Protein AF-A0AAV1LS50-F1 (afdb_monomer)

Radius of gyration: 19.18 Å; Cα contacts (8 Å, |Δi|>4): 110; chains: 1; bounding box: 36×48×71 Å

Sequence (137 aa):
MDVPIESIEKLDLSRREIQYDAGDYRNPSNFIKTMTQRDLKNRTYEILLKIAKKGIDADNIVKNEGLIHTMDFVDLLNTMSQLTYESFKRLFDELVFGTSYDLETARNIFLEVLPHGRSDACARFVKYLVIEQKVKI

Foldseek 3Di:
DDDDDPPDDPPPCPPDDWDADDDDPPDPPPGDDPQDLVNLLVQLLVLLLVCLVVVDALVNVVVDVPVCPDVSVVSNLVSLLPHALVSVVVSLVVLVVDPDSSSVRSNRVCVSCLVVSPHPSSVVNVCCVPPVVVVVD

Structure (mmCIF, N/CA/C/O backbone):
data_AF-A0AAV1LS50-F1
#
_entry.id   AF-A0AAV1LS50-F1
#
loop_
_atom_site.group_PDB
_atom_site.id
_atom_site.type_symbol
_atom_site.label_atom_id
_atom_site.label_alt_id
_atom_site.label_comp_id
_atom_site.label_asym_id
_atom_site.label_entity_id
_atom_site.label_seq_id
_atom_site.pdbx_PDB_ins_code
_atom_site.Cartn_x
_atom_site.Cartn_y
_atom_site.Cartn_z
_atom_site.occupancy
_atom_site.B_iso_or_equiv
_atom_site.auth_seq_id
_atom_site.auth_comp_id
_atom_site.auth_asym_id
_atom_site.auth_atom_id
_atom_site.pdbx_PDB_model_num
ATOM 1 N N . MET A 1 1 ? 16.975 1.013 56.769 1.00 38.97 1 MET A N 1
ATOM 2 C CA . MET A 1 1 ? 15.845 1.926 56.515 1.00 38.97 1 MET A CA 1
ATOM 3 C C . MET A 1 1 ? 15.623 1.907 55.018 1.00 38.97 1 MET A C 1
ATOM 5 O O . MET A 1 1 ? 16.453 2.448 54.300 1.00 38.97 1 MET A O 1
ATOM 9 N N . ASP A 1 2 ? 14.604 1.176 54.573 1.00 37.75 2 ASP A N 1
ATOM 10 C CA . ASP A 1 2 ? 14.212 1.077 53.166 1.00 37.75 2 ASP A CA 1
ATOM 11 C C . ASP A 1 2 ? 13.560 2.383 52.713 1.00 37.75 2 ASP A C 1
ATOM 13 O O . ASP A 1 2 ? 12.643 2.887 53.363 1.00 37.75 2 ASP A O 1
ATOM 17 N N . VAL A 1 3 ? 14.060 2.944 51.614 1.00 45.41 3 VAL A N 1
ATOM 18 C CA . VAL A 1 3 ? 13.467 4.115 50.964 1.00 45.41 3 VAL A CA 1
ATOM 19 C C . VAL A 1 3 ? 12.368 3.602 50.024 1.00 45.41 3 VAL A C 1
ATOM 21 O O . VAL A 1 3 ? 12.662 2.732 49.200 1.00 45.41 3 VAL A O 1
ATOM 24 N N . PRO A 1 4 ? 11.115 4.083 50.117 1.00 42.03 4 PRO A N 1
ATOM 25 C CA . PRO A 1 4 ? 10.060 3.630 49.226 1.00 42.03 4 PRO A CA 1
ATOM 26 C C . PRO A 1 4 ? 10.323 4.176 47.823 1.00 42.03 4 PRO A C 1
ATOM 28 O O . PRO A 1 4 ? 10.449 5.383 47.629 1.00 42.03 4 PRO A O 1
ATOM 31 N N . ILE A 1 5 ? 10.408 3.278 46.844 1.00 46.72 5 ILE A N 1
ATOM 32 C CA . ILE A 1 5 ? 10.442 3.636 45.427 1.00 46.72 5 ILE A CA 1
ATOM 33 C C . ILE A 1 5 ? 9.032 4.107 45.072 1.00 46.72 5 ILE A C 1
ATOM 35 O O . ILE A 1 5 ? 8.103 3.299 45.016 1.00 46.72 5 ILE A O 1
ATOM 39 N N . GLU A 1 6 ? 8.869 5.416 44.881 1.00 49.44 6 GLU A N 1
ATOM 40 C CA . GLU A 1 6 ? 7.641 5.990 44.341 1.00 49.44 6 GLU A CA 1
ATOM 41 C C . GLU A 1 6 ? 7.316 5.315 43.006 1.00 49.44 6 GLU A C 1
ATOM 43 O O . GLU A 1 6 ? 8.143 5.206 42.097 1.00 49.44 6 GLU A O 1
ATOM 48 N N . SER A 1 7 ? 6.096 4.798 42.934 1.00 45.72 7 SER A N 1
ATOM 49 C CA . SER A 1 7 ? 5.505 4.162 41.770 1.00 45.72 7 SER A CA 1
ATOM 50 C C . SER A 1 7 ? 5.628 5.075 40.555 1.00 45.72 7 SER A C 1
ATOM 52 O O . SER A 1 7 ? 4.977 6.114 40.492 1.00 45.72 7 SER A O 1
ATOM 54 N N . ILE A 1 8 ? 6.455 4.658 39.596 1.00 46.03 8 ILE A N 1
ATOM 55 C CA . ILE A 1 8 ? 6.594 5.287 38.283 1.00 46.03 8 ILE A CA 1
ATOM 56 C C . ILE A 1 8 ? 5.213 5.260 37.625 1.00 46.03 8 ILE A C 1
ATOM 58 O O . ILE A 1 8 ? 4.756 4.218 37.144 1.00 46.03 8 ILE A O 1
ATOM 62 N N . GLU A 1 9 ? 4.527 6.401 37.653 1.00 42.56 9 GLU A N 1
ATOM 63 C CA . GLU A 1 9 ? 3.320 6.618 36.873 1.00 42.56 9 GLU A CA 1
ATOM 64 C C . GLU A 1 9 ? 3.633 6.276 35.417 1.00 42.56 9 GLU A C 1
ATOM 66 O O . GLU A 1 9 ? 4.612 6.747 34.832 1.00 42.56 9 GLU A O 1
ATOM 71 N N . LYS A 1 10 ? 2.815 5.386 34.850 1.00 43.62 10 LYS A N 1
ATOM 72 C CA . LYS A 1 10 ? 2.844 5.032 33.435 1.00 43.62 10 LYS A CA 1
ATOM 73 C C . LYS A 1 10 ? 2.793 6.322 32.623 1.00 43.62 10 LYS A C 1
ATOM 75 O O . LYS A 1 10 ? 1.738 6.937 32.508 1.00 43.62 10 LYS A O 1
ATOM 80 N N . LEU A 1 11 ? 3.934 6.697 32.054 1.00 39.84 11 LEU A N 1
ATOM 81 C CA . LEU A 1 11 ? 4.030 7.689 30.995 1.00 39.84 11 LEU A CA 1
ATOM 82 C C . LEU A 1 11 ? 3.141 7.217 29.844 1.00 39.84 11 LEU A C 1
ATOM 84 O O . LEU A 1 11 ? 3.521 6.340 29.066 1.00 39.84 11 LEU A O 1
ATOM 88 N N . ASP A 1 12 ? 1.937 7.780 29.775 1.00 41.34 12 ASP A N 1
ATOM 89 C CA . ASP A 1 12 ? 1.022 7.634 28.653 1.00 41.34 12 ASP A CA 1
ATOM 90 C C . ASP A 1 12 ? 1.616 8.412 27.472 1.00 41.34 12 ASP A C 1
ATOM 92 O O . ASP A 1 12 ? 1.319 9.579 27.211 1.00 41.34 12 ASP A O 1
ATOM 96 N N . LEU A 1 13 ? 2.591 7.781 26.817 1.00 44.47 13 LEU A N 1
ATOM 97 C CA . LEU A 1 13 ? 3.234 8.266 25.608 1.00 44.47 13 LEU A CA 1
ATOM 98 C C . LEU A 1 13 ? 2.224 8.159 24.463 1.00 44.47 13 LEU A C 1
ATOM 100 O O . LEU A 1 13 ? 2.302 7.270 23.615 1.00 44.47 13 LEU A O 1
ATOM 104 N N . SER A 1 14 ? 1.279 9.099 24.411 1.00 44.22 14 SER A N 1
ATOM 105 C CA . SER A 1 14 ? 0.527 9.381 23.195 1.00 44.22 14 SER A CA 1
ATOM 106 C C . SER A 1 14 ? 1.536 9.846 22.139 1.00 44.22 14 SER A C 1
ATOM 108 O O . SER A 1 14 ? 1.961 11.003 22.122 1.00 44.22 14 SER A O 1
ATOM 110 N N . ARG A 1 15 ? 1.996 8.896 21.324 1.00 41.03 15 ARG A N 1
ATOM 111 C CA . ARG A 1 15 ? 2.994 9.052 20.265 1.00 41.03 15 ARG A CA 1
ATOM 112 C C . ARG A 1 15 ? 2.489 10.096 19.263 1.00 41.03 15 ARG A C 1
ATOM 114 O O . ARG A 1 15 ? 1.669 9.788 18.407 1.00 41.03 15 ARG A O 1
ATOM 121 N N . ARG A 1 16 ? 2.928 11.349 19.409 1.00 47.78 16 ARG A N 1
ATOM 122 C CA . ARG A 1 16 ? 2.688 12.416 18.428 1.00 47.78 16 ARG A CA 1
ATOM 123 C C . ARG A 1 16 ? 3.818 12.392 17.402 1.00 47.78 16 ARG A C 1
ATOM 125 O O . ARG A 1 16 ? 4.990 12.399 17.767 1.00 47.78 16 ARG A O 1
ATOM 132 N N . GLU A 1 17 ? 3.434 12.303 16.136 1.00 50.25 17 GLU A N 1
ATOM 133 C CA . GLU A 1 17 ? 4.297 12.220 14.956 1.00 50.25 17 GLU A CA 1
ATOM 134 C C . GLU A 1 17 ? 5.044 13.545 14.753 1.00 50.25 17 GLU A C 1
ATOM 136 O O . GLU A 1 17 ? 4.429 14.574 14.478 1.00 50.25 17 GLU A O 1
ATOM 141 N N . ILE A 1 18 ? 6.370 13.544 14.910 1.00 50.16 18 ILE A N 1
ATOM 142 C CA . ILE A 1 18 ? 7.215 14.702 14.594 1.00 50.16 18 ILE A CA 1
ATOM 143 C C . ILE A 1 18 ? 8.375 14.202 13.730 1.00 50.16 18 ILE A C 1
ATOM 145 O O . ILE A 1 18 ? 9.166 13.369 14.172 1.00 50.16 18 ILE A O 1
ATOM 149 N N . GLN A 1 19 ? 8.464 14.700 12.495 1.00 44.75 19 GLN A N 1
ATOM 150 C CA . GLN A 1 19 ? 9.578 14.467 11.574 1.00 44.75 19 GLN A CA 1
ATOM 151 C C . GLN A 1 19 ? 10.247 15.819 11.287 1.00 44.75 19 GLN A C 1
ATOM 153 O O . GLN A 1 19 ? 9.566 16.775 10.927 1.00 44.75 19 GLN A O 1
ATOM 158 N N . TYR A 1 20 ? 11.564 15.906 11.488 1.00 42.53 20 TYR A N 1
ATOM 159 C CA . TYR A 1 20 ? 12.338 17.145 11.369 1.00 42.53 20 TYR A CA 1
ATOM 160 C C . TYR A 1 20 ? 12.899 17.310 9.950 1.00 42.53 20 TYR A C 1
ATOM 162 O O . TYR A 1 20 ? 13.497 16.374 9.424 1.00 42.53 20 TYR A O 1
ATOM 170 N N . ASP A 1 21 ? 12.758 18.504 9.370 1.00 45.03 21 ASP A N 1
ATOM 171 C CA . ASP A 1 21 ? 13.441 18.917 8.138 1.00 45.03 21 ASP A CA 1
ATOM 172 C C . ASP A 1 21 ? 14.252 20.193 8.405 1.00 45.03 21 ASP A C 1
ATOM 174 O O . ASP A 1 21 ? 13.825 21.054 9.173 1.00 45.03 21 ASP A O 1
ATOM 178 N N . ALA A 1 22 ? 15.442 20.308 7.821 1.00 45.59 22 ALA A N 1
ATOM 179 C CA . ALA A 1 22 ? 16.383 21.394 8.083 1.00 45.59 22 ALA A CA 1
ATOM 180 C C . ALA A 1 22 ? 16.054 22.619 7.211 1.00 45.59 22 ALA A C 1
ATOM 182 O O . ALA A 1 22 ? 16.679 22.849 6.178 1.00 45.59 22 ALA A O 1
ATOM 183 N N . GLY A 1 23 ? 15.069 23.417 7.636 1.00 43.91 23 GLY A N 1
ATOM 184 C CA . GLY A 1 23 ? 14.666 24.654 6.960 1.00 43.91 23 GLY A CA 1
ATOM 185 C C . GLY A 1 23 ? 14.460 25.836 7.912 1.00 43.91 23 GLY A C 1
ATOM 186 O O . GLY A 1 23 ? 13.775 25.708 8.914 1.00 43.91 23 GLY A O 1
ATOM 187 N N . ASP A 1 24 ? 15.069 26.976 7.564 1.00 46.66 24 ASP A N 1
ATOM 188 C CA . ASP A 1 24 ? 14.962 28.341 8.122 1.00 46.66 24 ASP A CA 1
ATOM 189 C C . ASP A 1 24 ? 14.606 28.499 9.623 1.00 46.66 24 ASP A C 1
ATOM 191 O O . ASP A 1 24 ? 13.446 28.452 10.041 1.00 46.66 24 ASP A O 1
ATOM 19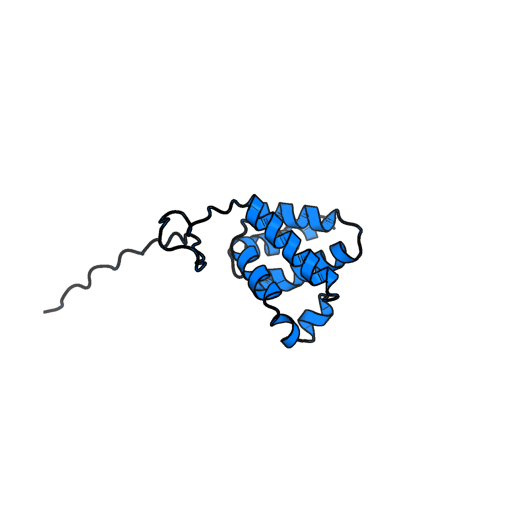5 N N . TYR A 1 25 ? 15.633 28.831 10.418 1.00 52.81 25 TYR A N 1
ATOM 196 C CA . TYR A 1 25 ? 15.614 29.088 11.868 1.00 52.81 25 TYR A CA 1
ATOM 197 C C . TYR A 1 25 ? 14.638 30.183 12.346 1.00 52.81 25 TYR A C 1
ATOM 199 O O . TYR A 1 25 ? 14.517 30.405 13.551 1.00 52.81 25 TYR A O 1
ATOM 207 N N 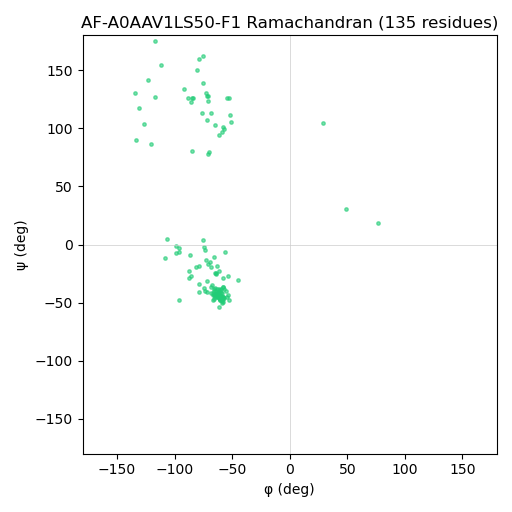. ARG A 1 26 ? 13.974 30.912 11.440 1.00 53.03 26 ARG A N 1
ATOM 208 C CA . ARG A 1 26 ? 13.164 32.097 11.770 1.00 53.03 26 ARG A CA 1
ATOM 209 C C . ARG A 1 26 ? 11.666 31.844 11.931 1.00 53.03 26 ARG A C 1
ATOM 211 O O . ARG A 1 26 ? 10.953 32.776 12.293 1.00 53.03 26 ARG A O 1
ATOM 218 N N . ASN A 1 27 ? 11.176 30.624 11.708 1.00 43.22 27 ASN A N 1
ATOM 219 C CA . ASN A 1 27 ? 9.758 30.305 11.887 1.00 43.22 27 ASN A CA 1
ATOM 220 C C . ASN A 1 27 ? 9.563 29.091 12.820 1.00 43.22 27 ASN A C 1
ATOM 222 O O . ASN A 1 27 ? 9.733 27.953 12.380 1.00 43.22 27 ASN A O 1
ATOM 226 N N . PRO A 1 28 ? 9.164 29.286 14.093 1.00 47.84 28 PRO A N 1
ATOM 227 C CA . PRO A 1 28 ? 8.965 28.187 15.044 1.00 47.84 28 PRO A CA 1
ATOM 228 C C . PRO A 1 28 ? 7.808 27.244 14.661 1.00 47.84 28 PRO A C 1
ATOM 230 O O . PRO A 1 28 ? 7.678 26.169 15.241 1.00 47.84 28 PRO A O 1
ATOM 233 N N . SER A 1 29 ? 6.986 27.611 13.671 1.00 49.78 29 SER A N 1
ATOM 234 C CA . SER A 1 29 ? 5.895 26.789 13.134 1.00 49.78 29 SER A CA 1
ATOM 235 C C . SER A 1 29 ? 6.274 26.000 11.870 1.00 49.78 29 SER A C 1
ATOM 237 O O . SER A 1 29 ? 5.484 25.167 11.433 1.00 49.78 29 SER A O 1
ATOM 239 N N . ASN A 1 30 ? 7.465 26.207 11.286 1.00 45.84 30 ASN A N 1
ATOM 240 C CA . ASN A 1 30 ? 7.875 25.550 10.030 1.00 45.84 30 ASN A CA 1
ATOM 241 C C . ASN A 1 30 ? 8.226 24.056 10.170 1.00 45.84 30 ASN A C 1
ATOM 243 O O . ASN A 1 30 ? 8.470 23.401 9.161 1.00 45.84 30 ASN A O 1
ATOM 247 N N . PHE A 1 31 ? 8.229 23.497 11.382 1.00 46.91 31 PHE A N 1
ATOM 248 C CA . PHE A 1 31 ? 8.736 22.140 11.630 1.00 46.91 31 PHE A CA 1
ATOM 249 C C . PHE A 1 31 ? 7.658 21.097 11.946 1.00 46.91 31 PHE A C 1
ATOM 251 O O . PHE A 1 31 ? 7.952 19.907 11.949 1.00 46.91 31 PHE A O 1
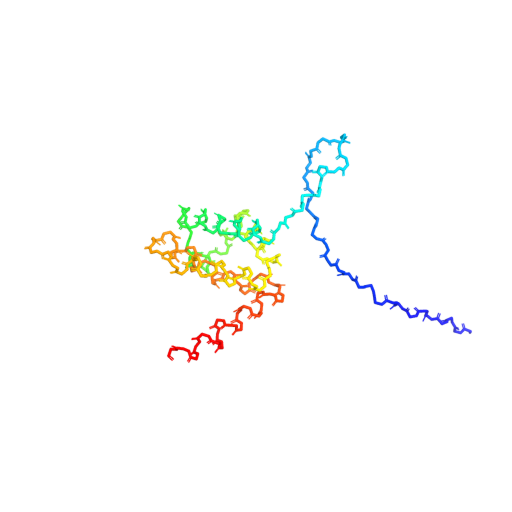ATOM 258 N N . ILE A 1 32 ? 6.410 21.503 12.202 1.00 50.75 32 ILE A N 1
ATOM 259 C CA . ILE A 1 32 ? 5.316 20.570 12.512 1.00 50.75 32 ILE A CA 1
ATOM 260 C C . ILE A 1 32 ? 4.227 20.755 11.465 1.00 50.75 32 ILE A C 1
ATOM 262 O O . ILE A 1 32 ? 3.277 21.517 11.643 1.00 50.75 32 ILE A O 1
ATOM 266 N N . LYS A 1 33 ? 4.368 20.051 10.341 1.00 60.38 33 LYS A N 1
ATOM 267 C CA . LYS A 1 33 ? 3.278 19.949 9.376 1.00 60.38 33 LYS A CA 1
ATOM 268 C C . LYS A 1 33 ? 2.261 18.961 9.928 1.00 60.38 33 LYS A C 1
ATOM 270 O O . LYS A 1 33 ? 2.551 17.775 10.050 1.00 60.38 33 LYS A O 1
ATOM 275 N N . THR A 1 34 ? 1.069 19.439 10.266 1.00 68.62 34 THR A N 1
ATOM 276 C CA . THR A 1 34 ? -0.046 18.555 10.608 1.00 68.62 34 THR A CA 1
ATOM 277 C C . THR A 1 34 ? -0.404 17.751 9.359 1.00 68.62 34 THR A C 1
ATOM 279 O O . THR A 1 34 ? -0.991 18.292 8.425 1.00 68.62 34 THR A O 1
ATOM 282 N N . MET A 1 35 ? 0.004 16.483 9.302 1.00 76.88 35 MET A N 1
ATOM 283 C CA . MET A 1 35 ? -0.425 15.583 8.237 1.00 76.88 35 MET A CA 1
ATOM 284 C C . MET A 1 35 ? -1.778 15.001 8.610 1.00 76.88 35 MET A C 1
ATOM 286 O O . MET A 1 35 ? -1.960 14.440 9.690 1.00 76.88 35 MET A O 1
ATOM 290 N N . THR A 1 36 ? -2.755 15.144 7.720 1.00 89.75 36 THR A N 1
ATOM 291 C CA . THR A 1 36 ? -4.021 14.444 7.896 1.00 89.75 36 THR A CA 1
ATOM 292 C C . THR A 1 36 ? -3.867 12.988 7.468 1.00 89.75 36 THR A C 1
ATOM 294 O O . THR A 1 36 ? -3.007 12.629 6.663 1.00 89.75 36 THR A O 1
ATOM 297 N N . GLN A 1 37 ? -4.771 12.135 7.941 1.00 91.31 37 GLN A N 1
ATOM 298 C CA . GLN A 1 37 ? -4.850 10.745 7.490 1.00 91.31 37 GLN A CA 1
ATOM 299 C C . GLN A 1 37 ? -5.074 10.619 5.973 1.00 91.31 37 GLN A C 1
ATOM 301 O O . GLN A 1 37 ? -4.608 9.666 5.353 1.00 91.31 37 GLN A O 1
ATOM 306 N N . ARG A 1 38 ? -5.730 11.609 5.351 1.00 89.81 38 ARG A N 1
ATOM 307 C CA . ARG A 1 38 ? -5.866 11.683 3.891 1.00 89.81 38 ARG A CA 1
ATOM 308 C C . ARG A 1 38 ? -4.518 11.934 3.217 1.00 89.81 38 ARG A C 1
ATOM 310 O O . ARG A 1 38 ? -4.227 11.280 2.221 1.00 89.81 38 ARG A O 1
ATOM 317 N N . ASP A 1 39 ? -3.712 12.840 3.764 1.00 90.56 39 ASP A N 1
ATOM 318 C CA . ASP A 1 39 ? -2.393 13.170 3.214 1.00 90.56 39 ASP A CA 1
ATOM 319 C C . ASP A 1 39 ? -1.443 11.979 3.318 1.00 90.56 39 ASP A C 1
ATOM 321 O O . ASP A 1 39 ? -0.764 11.649 2.349 1.00 90.56 39 ASP A O 1
ATOM 325 N N . LEU A 1 40 ? -1.442 11.292 4.465 1.00 91.19 40 LEU A N 1
ATOM 326 C CA . LEU A 1 40 ? -0.664 10.068 4.659 1.00 91.19 40 LEU A CA 1
ATOM 327 C C . LEU A 1 40 ? -1.088 8.982 3.667 1.00 91.19 40 LEU A C 1
ATOM 329 O O . LEU A 1 40 ? -0.237 8.426 2.982 1.00 91.19 40 LEU A O 1
ATOM 333 N N . LYS A 1 41 ? -2.397 8.737 3.520 1.00 94.94 41 LYS A N 1
ATOM 334 C CA . LYS A 1 41 ? -2.932 7.740 2.582 1.00 94.94 41 LYS A CA 1
ATOM 335 C C . LYS A 1 41 ? -2.531 8.046 1.134 1.00 94.94 41 LYS A C 1
ATOM 337 O O . LYS A 1 41 ? -2.063 7.156 0.430 1.00 94.94 41 LYS A O 1
ATOM 342 N N . ASN A 1 42 ? -2.682 9.300 0.700 1.00 93.19 42 ASN A N 1
ATOM 343 C CA . ASN A 1 42 ? -2.286 9.729 -0.645 1.00 93.19 42 ASN A CA 1
ATOM 344 C C . ASN A 1 42 ? -0.774 9.572 -0.857 1.00 93.19 42 ASN A C 1
ATOM 346 O O . ASN A 1 42 ? -0.351 9.046 -1.880 1.00 93.19 42 ASN A O 1
ATOM 350 N N . ARG A 1 43 ? 0.041 9.948 0.136 1.00 92.00 43 ARG A N 1
ATOM 351 C CA . ARG A 1 43 ? 1.497 9.790 0.072 1.00 92.00 43 ARG A CA 1
ATOM 352 C C . ARG A 1 43 ? 1.909 8.320 -0.017 1.00 92.00 43 ARG A C 1
ATOM 354 O O . ARG A 1 43 ? 2.761 7.980 -0.830 1.00 92.00 43 ARG A O 1
ATOM 361 N N . THR A 1 44 ? 1.296 7.442 0.776 1.00 93.06 44 THR A N 1
ATOM 362 C CA . THR A 1 44 ? 1.534 5.993 0.699 1.00 93.06 44 THR A CA 1
ATOM 363 C C . THR A 1 44 ? 1.188 5.453 -0.689 1.00 93.06 44 THR A C 1
ATOM 365 O O . THR A 1 44 ? 1.981 4.717 -1.269 1.00 93.06 44 THR A O 1
ATOM 368 N N . TYR A 1 45 ? 0.051 5.862 -1.259 1.00 92.81 45 TYR A N 1
ATOM 369 C CA . TYR A 1 45 ? -0.354 5.482 -2.615 1.00 92.81 45 TYR A CA 1
ATOM 370 C C . TYR A 1 45 ? 0.654 5.937 -3.685 1.00 92.81 45 TYR A C 1
ATOM 372 O O . TYR A 1 45 ? 1.049 5.156 -4.551 1.00 92.81 45 TYR A O 1
ATOM 380 N N . GLU A 1 46 ? 1.131 7.180 -3.604 1.00 92.56 46 GLU A N 1
ATOM 381 C CA . GLU A 1 46 ? 2.140 7.715 -4.524 1.00 92.56 46 GLU A CA 1
ATOM 382 C C . GLU A 1 46 ? 3.474 6.965 -4.432 1.00 92.56 46 GLU A C 1
ATOM 384 O O . GLU A 1 46 ? 4.077 6.657 -5.463 1.00 92.56 46 GLU A O 1
ATOM 389 N N . ILE A 1 47 ? 3.927 6.633 -3.216 1.00 90.69 47 ILE A N 1
ATOM 390 C CA . ILE A 1 47 ? 5.153 5.851 -3.003 1.00 90.69 47 ILE A CA 1
ATOM 391 C C . ILE A 1 47 ? 5.004 4.451 -3.612 1.00 90.69 47 ILE A C 1
ATOM 393 O O . ILE A 1 47 ? 5.901 4.005 -4.326 1.00 90.69 47 ILE A O 1
ATOM 397 N N . LEU A 1 48 ? 3.865 3.785 -3.403 1.00 90.94 48 LEU A N 1
ATOM 398 C CA . LEU A 1 48 ? 3.592 2.469 -3.990 1.00 90.94 48 LEU A CA 1
ATOM 399 C C . LEU A 1 48 ? 3.654 2.503 -5.521 1.00 90.94 48 LEU A C 1
ATOM 401 O O . LEU A 1 48 ? 4.338 1.682 -6.130 1.00 90.94 48 LEU A O 1
ATOM 405 N 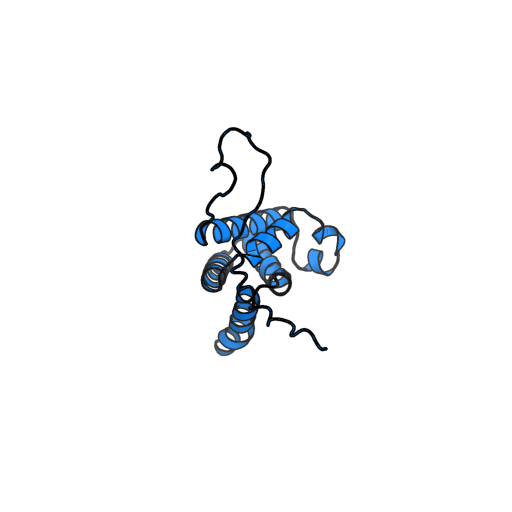N . LEU A 1 49 ? 3.010 3.490 -6.149 1.00 90.50 49 LEU A N 1
ATOM 406 C CA . LEU A 1 49 ? 3.062 3.657 -7.602 1.00 90.50 49 LEU A CA 1
ATOM 407 C C . LEU A 1 49 ? 4.467 3.988 -8.107 1.00 90.50 49 LEU A C 1
ATOM 409 O O . LEU A 1 49 ? 4.866 3.518 -9.171 1.00 90.50 49 LEU A O 1
ATOM 413 N N . LYS A 1 50 ? 5.229 4.795 -7.364 1.00 89.38 50 LYS A N 1
ATOM 414 C CA . LYS A 1 50 ? 6.622 5.108 -7.698 1.00 89.38 50 LYS A CA 1
ATOM 415 C C . LYS A 1 50 ? 7.484 3.845 -7.697 1.00 89.38 50 LYS A C 1
ATOM 417 O O . LYS A 1 50 ? 8.295 3.681 -8.605 1.00 89.38 50 LYS A O 1
ATOM 422 N N . ILE A 1 51 ? 7.310 2.970 -6.708 1.00 86.19 51 ILE A N 1
ATOM 423 C CA . ILE A 1 51 ? 8.033 1.696 -6.612 1.00 86.19 51 ILE A CA 1
ATOM 424 C C . ILE A 1 51 ? 7.620 0.768 -7.764 1.00 86.19 51 ILE A C 1
ATOM 426 O O . ILE A 1 51 ? 8.492 0.264 -8.471 1.00 86.19 51 ILE A O 1
ATOM 430 N N . ALA A 1 52 ? 6.317 0.624 -8.021 1.00 86.38 52 ALA A N 1
ATOM 431 C CA . ALA A 1 52 ? 5.805 -0.200 -9.116 1.00 86.38 52 ALA A CA 1
ATOM 432 C C . ALA A 1 52 ? 6.339 0.253 -10.488 1.00 86.38 52 ALA A C 1
ATOM 434 O O . ALA A 1 52 ? 6.853 -0.555 -11.258 1.00 86.38 52 ALA A O 1
ATOM 435 N N . LYS A 1 53 ? 6.331 1.564 -10.766 1.00 85.69 53 LYS A N 1
ATOM 436 C CA . LYS A 1 53 ? 6.854 2.141 -12.021 1.00 85.69 53 LYS A CA 1
ATOM 437 C C . LYS A 1 53 ? 8.356 1.960 -12.217 1.00 85.69 53 LYS A C 1
ATOM 439 O O . LYS A 1 53 ? 8.830 1.994 -13.348 1.00 85.69 53 LYS A O 1
ATOM 444 N N . LYS A 1 54 ? 9.119 1.784 -11.136 1.00 82.44 54 LYS A N 1
ATOM 445 C CA . LYS A 1 54 ? 10.547 1.443 -11.210 1.00 82.44 54 LYS A CA 1
ATOM 446 C C . LYS A 1 54 ? 10.786 -0.020 -11.603 1.00 82.44 54 LYS A C 1
ATOM 448 O O . LYS A 1 54 ? 11.941 -0.411 -11.737 1.00 82.44 54 LYS A O 1
ATOM 453 N N . GLY A 1 55 ? 9.726 -0.809 -11.788 1.00 75.38 55 GLY A N 1
ATOM 454 C CA . GLY A 1 55 ? 9.808 -2.227 -12.122 1.00 75.38 55 GLY A CA 1
ATOM 455 C C . GLY A 1 55 ? 10.160 -3.110 -10.926 1.00 75.38 55 GLY A C 1
ATOM 456 O O . GLY A 1 55 ? 10.609 -4.233 -11.122 1.00 75.38 55 GLY A O 1
ATOM 457 N N . ILE A 1 56 ? 9.992 -2.608 -9.698 1.00 72.81 56 ILE A N 1
ATOM 458 C CA . ILE A 1 56 ? 10.123 -3.421 -8.489 1.00 72.81 56 ILE A CA 1
ATOM 459 C C . ILE A 1 56 ? 8.765 -4.082 -8.247 1.00 72.81 56 ILE A C 1
ATOM 461 O O . ILE A 1 56 ? 7.757 -3.390 -8.123 1.00 72.81 56 ILE A O 1
ATOM 465 N N . ASP A 1 57 ? 8.741 -5.409 -8.179 1.00 71.50 57 ASP A N 1
ATOM 466 C CA . ASP A 1 57 ? 7.554 -6.211 -7.873 1.00 71.50 57 ASP A CA 1
ATOM 467 C C . ASP A 1 57 ? 7.734 -7.000 -6.562 1.00 71.50 57 ASP A C 1
ATOM 469 O O . ASP A 1 57 ? 8.797 -6.968 -5.935 1.00 71.50 57 ASP A O 1
ATOM 473 N N . ALA A 1 58 ? 6.673 -7.686 -6.126 1.00 64.81 58 ALA A N 1
ATOM 474 C CA . ALA A 1 58 ? 6.674 -8.468 -4.888 1.00 64.81 58 ALA A CA 1
ATOM 475 C C . ALA A 1 58 ? 7.743 -9.576 -4.891 1.00 64.81 58 ALA A C 1
ATOM 477 O O . ALA A 1 58 ? 8.471 -9.742 -3.913 1.00 64.81 58 ALA A O 1
ATOM 478 N N . ASP A 1 59 ? 7.906 -10.274 -6.015 1.00 67.38 59 ASP A N 1
ATOM 479 C CA . ASP A 1 59 ? 8.897 -11.337 -6.181 1.00 67.38 59 ASP A CA 1
ATOM 480 C C . ASP A 1 59 ? 10.331 -10.829 -5.988 1.00 67.38 59 ASP A C 1
ATOM 482 O O . ASP A 1 59 ? 11.155 -11.497 -5.359 1.00 67.38 59 ASP A O 1
ATOM 486 N N . ASN A 1 60 ? 10.632 -9.643 -6.517 1.00 70.25 60 ASN A N 1
ATOM 487 C CA . ASN A 1 60 ? 11.937 -9.009 -6.393 1.00 70.25 60 ASN A CA 1
ATOM 488 C C . ASN A 1 60 ? 12.244 -8.585 -4.949 1.00 70.25 60 ASN A C 1
ATOM 490 O O . ASN A 1 60 ? 13.393 -8.698 -4.526 1.00 70.25 60 ASN A O 1
ATOM 494 N N . ILE A 1 61 ? 11.241 -8.152 -4.178 1.00 68.25 61 ILE A N 1
ATOM 495 C CA . ILE A 1 61 ? 11.397 -7.801 -2.753 1.00 68.25 61 ILE A CA 1
ATOM 496 C C . ILE A 1 61 ? 11.752 -9.040 -1.929 1.00 68.25 61 ILE A C 1
ATOM 498 O O . ILE A 1 61 ? 12.687 -9.003 -1.133 1.00 68.25 61 ILE A O 1
ATOM 502 N N . VAL A 1 62 ? 11.031 -10.144 -2.145 1.00 63.62 62 VAL A N 1
ATOM 503 C CA . VAL A 1 62 ? 11.222 -11.396 -1.396 1.00 63.62 62 VAL A CA 1
ATOM 504 C C . VAL A 1 62 ? 12.567 -12.049 -1.722 1.00 63.62 62 VAL A C 1
ATOM 506 O O . VAL A 1 62 ? 13.208 -12.625 -0.846 1.00 63.62 62 VAL A O 1
ATOM 509 N N 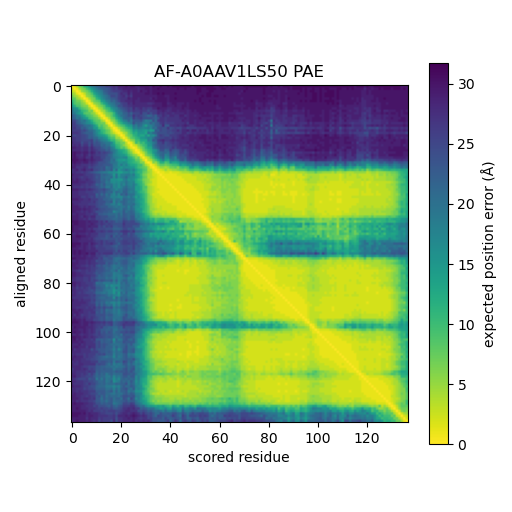. LYS A 1 63 ? 13.011 -11.974 -2.984 1.00 65.88 63 LYS A N 1
ATOM 510 C CA . LYS A 1 63 ? 14.237 -12.642 -3.458 1.00 65.88 63 LYS A CA 1
ATOM 511 C C . LYS A 1 63 ? 15.504 -11.804 -3.280 1.00 65.88 63 LYS A C 1
ATOM 513 O O . LYS A 1 63 ? 16.593 -12.370 -3.267 1.00 65.88 63 LYS A O 1
ATOM 518 N N . ASN A 1 64 ? 15.387 -10.481 -3.175 1.00 63.72 64 ASN A N 1
ATOM 519 C CA . ASN A 1 64 ? 16.521 -9.568 -3.068 1.00 63.72 64 ASN A CA 1
ATOM 520 C C . ASN A 1 64 ? 16.294 -8.542 -1.954 1.00 63.72 64 ASN A C 1
ATOM 522 O O . ASN A 1 64 ? 15.851 -7.417 -2.197 1.00 63.72 64 ASN A O 1
ATOM 526 N N . GLU A 1 65 ? 16.722 -8.894 -0.738 1.00 56.66 65 GLU A N 1
ATOM 527 C CA . GLU A 1 65 ? 16.719 -7.982 0.416 1.00 56.66 65 GLU A CA 1
ATOM 528 C C . GLU A 1 65 ? 17.457 -6.659 0.120 1.00 56.66 65 GLU A C 1
ATOM 530 O O . GLU A 1 65 ? 17.097 -5.605 0.638 1.00 56.66 65 GLU A O 1
ATOM 535 N N . GLY A 1 66 ? 18.431 -6.679 -0.798 1.00 57.59 66 GLY A N 1
ATOM 536 C CA . GLY A 1 66 ? 19.173 -5.497 -1.238 1.00 57.59 66 GLY A CA 1
ATOM 537 C C . GLY A 1 66 ? 18.335 -4.421 -1.950 1.00 57.59 66 GLY A C 1
ATOM 538 O O . GLY A 1 66 ? 18.696 -3.246 -1.914 1.00 57.59 66 GLY A O 1
ATOM 539 N N . LEU A 1 67 ? 17.201 -4.784 -2.565 1.00 59.50 67 LEU A N 1
ATOM 540 C CA . LEU A 1 67 ? 16.283 -3.839 -3.225 1.00 59.50 67 LEU A CA 1
ATOM 541 C C . LEU A 1 67 ? 15.381 -3.104 -2.215 1.00 59.50 67 LEU A C 1
ATOM 543 O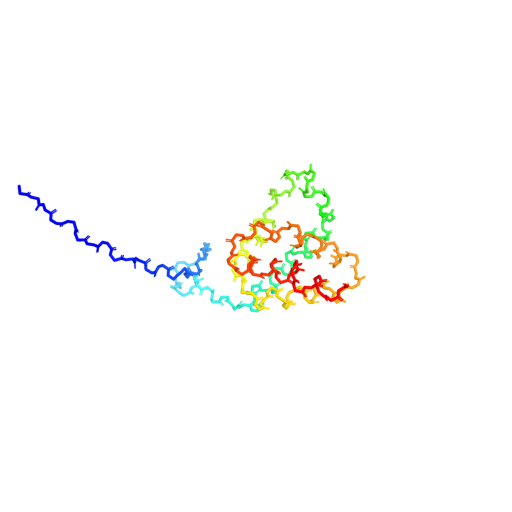 O . LEU A 1 67 ? 14.878 -2.012 -2.504 1.00 59.50 67 LEU A O 1
ATOM 547 N N . ILE A 1 68 ? 15.261 -3.656 -1.001 1.00 55.28 68 ILE A N 1
ATOM 548 C CA . ILE A 1 68 ? 14.563 -3.061 0.150 1.00 55.28 68 ILE A CA 1
ATOM 549 C C . ILE A 1 68 ? 15.317 -1.816 0.659 1.00 55.28 68 ILE A C 1
ATOM 551 O O . ILE A 1 68 ? 14.727 -0.949 1.299 1.00 55.28 68 ILE A O 1
ATOM 555 N N . HIS A 1 69 ? 16.607 -1.662 0.327 1.00 51.56 69 HIS A N 1
ATOM 556 C CA . HIS A 1 69 ? 17.436 -0.512 0.724 1.00 51.56 69 HIS A CA 1
ATOM 557 C C . HIS A 1 69 ? 17.157 0.780 -0.044 1.00 51.56 69 HIS A C 1
ATOM 559 O O . HIS A 1 69 ? 17.827 1.794 0.160 1.00 51.56 69 HIS A O 1
ATOM 565 N N . THR A 1 70 ? 16.160 0.783 -0.920 1.00 67.94 70 THR A N 1
ATOM 566 C CA . THR A 1 70 ? 15.732 2.018 -1.559 1.00 67.94 70 THR A CA 1
ATOM 567 C C . THR A 1 70 ? 15.028 2.877 -0.509 1.00 67.94 70 THR A C 1
ATOM 569 O O . THR A 1 70 ? 14.096 2.405 0.137 1.00 67.94 70 THR A O 1
ATOM 572 N N . MET A 1 71 ? 15.432 4.142 -0.353 1.00 77.25 71 MET A N 1
ATOM 573 C CA . MET A 1 71 ? 14.783 5.117 0.545 1.00 77.25 71 MET A CA 1
ATOM 574 C C . MET A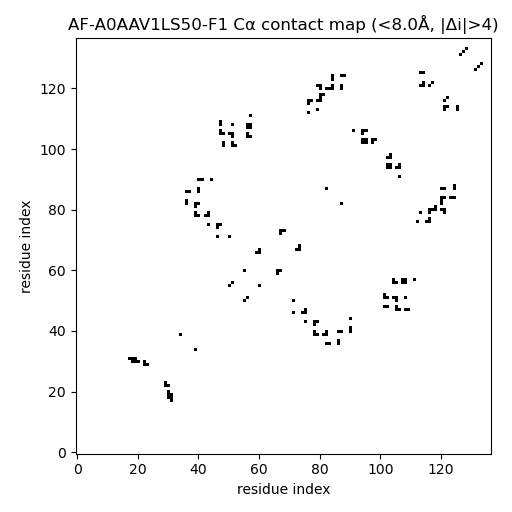 1 71 ? 13.244 5.098 0.429 1.00 77.25 71 MET A C 1
ATOM 576 O O . MET A 1 71 ? 12.538 5.274 1.414 1.00 77.25 71 MET A O 1
ATOM 580 N N . ASP A 1 72 ? 12.735 4.769 -0.762 1.00 82.31 72 ASP A N 1
ATOM 581 C CA . ASP A 1 72 ? 11.313 4.589 -1.050 1.00 82.31 72 ASP A CA 1
ATOM 582 C C . ASP A 1 72 ? 10.617 3.534 -0.162 1.00 82.31 72 ASP A C 1
ATOM 584 O O . ASP A 1 72 ? 9.483 3.761 0.247 1.00 82.31 72 ASP A O 1
ATOM 588 N N . PHE A 1 73 ? 11.259 2.408 0.176 1.00 81.94 73 PHE A N 1
ATOM 589 C CA . PHE A 1 73 ? 10.674 1.389 1.067 1.00 81.94 73 PHE A CA 1
ATOM 590 C C . PHE A 1 73 ? 10.664 1.830 2.525 1.00 81.94 73 PHE A C 1
ATOM 592 O O . PHE A 1 73 ? 9.708 1.559 3.249 1.00 81.94 73 PHE A O 1
ATOM 599 N N . VAL A 1 74 ? 11.711 2.533 2.954 1.00 83.81 74 VAL A N 1
ATOM 600 C CA . VAL A 1 74 ? 11.755 3.129 4.292 1.00 83.81 74 VAL A CA 1
ATOM 601 C C . VAL A 1 74 ? 10.646 4.172 4.422 1.00 83.81 74 VAL A C 1
ATOM 603 O O . VAL A 1 74 ? 9.888 4.143 5.390 1.00 83.81 74 VAL A O 1
ATOM 606 N N . ASP A 1 75 ? 10.482 5.032 3.418 1.00 88.19 75 ASP A N 1
ATOM 607 C CA . ASP A 1 75 ? 9.394 6.008 3.357 1.00 88.19 75 ASP A CA 1
ATOM 608 C C . ASP A 1 75 ? 8.017 5.329 3.299 1.00 88.19 75 ASP A C 1
ATOM 610 O O . ASP A 1 75 ? 7.069 5.779 3.952 1.00 88.19 75 ASP A O 1
ATOM 614 N N . LEU A 1 76 ? 7.899 4.212 2.574 1.00 89.94 76 LEU A N 1
ATOM 615 C CA . LEU A 1 76 ? 6.676 3.419 2.517 1.00 89.94 76 LEU A CA 1
ATOM 616 C C . LEU A 1 76 ? 6.306 2.872 3.898 1.00 89.94 76 LEU A C 1
ATOM 618 O O . LEU A 1 76 ? 5.205 3.129 4.379 1.00 89.94 76 LEU A O 1
ATOM 622 N N . LEU A 1 77 ? 7.225 2.176 4.571 1.00 88.69 77 LEU A N 1
ATOM 623 C CA . LEU A 1 77 ? 6.982 1.616 5.902 1.00 88.69 77 LEU A CA 1
ATOM 624 C C . LEU A 1 77 ? 6.701 2.713 6.933 1.00 88.69 77 LEU A C 1
ATOM 626 O O . LEU A 1 77 ? 5.781 2.575 7.740 1.00 88.69 77 LEU A O 1
ATOM 630 N N . ASN A 1 78 ? 7.432 3.828 6.873 1.00 89.25 78 ASN A N 1
ATOM 631 C CA . ASN A 1 78 ? 7.206 4.972 7.751 1.00 89.25 78 ASN A CA 1
ATOM 632 C C . ASN A 1 78 ? 5.798 5.544 7.567 1.00 89.25 78 ASN A C 1
ATOM 634 O O . ASN A 1 78 ? 5.100 5.758 8.558 1.00 89.25 78 ASN A O 1
ATOM 638 N N . THR A 1 79 ? 5.354 5.763 6.327 1.00 91.12 79 THR A N 1
ATOM 639 C CA . THR A 1 79 ? 4.005 6.294 6.066 1.00 91.12 79 THR A CA 1
ATOM 640 C C . THR A 1 79 ? 2.919 5.285 6.431 1.00 91.12 79 THR A C 1
ATOM 642 O O . THR A 1 79 ? 1.959 5.656 7.100 1.00 91.12 79 THR A O 1
ATOM 645 N N . MET A 1 80 ? 3.101 4.001 6.106 1.00 91.19 80 MET A N 1
ATOM 646 C CA . MET A 1 80 ? 2.169 2.935 6.488 1.00 91.19 80 MET A CA 1
ATOM 647 C C . MET A 1 80 ? 2.029 2.796 8.006 1.00 91.19 80 MET A C 1
ATOM 649 O O . MET A 1 80 ? 0.920 2.612 8.501 1.00 91.19 80 MET A O 1
ATOM 653 N N . SER A 1 81 ? 3.115 2.932 8.770 1.00 89.69 81 SER A N 1
ATOM 654 C CA . SER A 1 81 ? 3.062 2.820 10.234 1.00 89.69 81 SER A CA 1
ATOM 655 C C . SER A 1 81 ? 2.198 3.901 10.908 1.00 89.69 81 SER A C 1
ATOM 657 O O . SER A 1 81 ? 1.758 3.703 12.040 1.00 89.69 81 SER A O 1
ATOM 659 N N . GLN A 1 82 ? 1.925 5.004 10.198 1.00 91.25 82 GLN A N 1
ATOM 660 C CA . GLN A 1 82 ? 1.136 6.161 10.646 1.00 91.25 82 GLN A CA 1
ATOM 661 C C . GLN A 1 82 ? -0.325 6.127 10.153 1.00 91.25 82 GLN A C 1
ATOM 663 O O . GLN A 1 82 ? -1.153 6.956 10.543 1.00 91.25 82 GLN A O 1
ATOM 668 N N . LEU A 1 83 ? -0.684 5.174 9.286 1.00 92.38 83 LEU A N 1
ATOM 669 C CA . LEU A 1 83 ? -2.055 5.043 8.797 1.00 92.38 83 LEU A CA 1
ATOM 670 C C . LEU A 1 83 ? -2.970 4.431 9.859 1.00 92.38 83 LEU A C 1
ATOM 672 O O . LEU A 1 83 ? -2.636 3.448 10.522 1.00 92.38 83 LEU A O 1
ATOM 676 N N . THR A 1 84 ? -4.182 4.971 9.969 1.00 93.31 84 THR A N 1
ATOM 677 C CA . THR A 1 84 ? -5.263 4.331 10.719 1.00 93.31 84 THR A CA 1
ATOM 678 C C . THR A 1 84 ? -5.856 3.160 9.939 1.00 93.31 84 THR A C 1
ATOM 680 O O . THR A 1 84 ? -5.738 3.053 8.717 1.00 93.31 84 THR A O 1
ATOM 683 N N . TYR A 1 85 ? -6.570 2.287 10.650 1.00 92.25 85 TYR A N 1
ATOM 684 C CA . TYR A 1 85 ? -7.284 1.160 10.049 1.00 92.25 85 TYR A CA 1
ATOM 685 C C . TYR A 1 85 ? -8.265 1.586 8.937 1.00 92.25 85 TYR A C 1
ATOM 687 O O . TYR A 1 85 ? -8.346 0.930 7.899 1.00 92.25 85 TYR A O 1
ATOM 695 N N . GLU A 1 86 ? -8.985 2.699 9.117 1.00 91.81 86 GLU A N 1
ATOM 696 C CA . GLU A 1 86 ? -9.892 3.223 8.085 1.00 91.81 86 GLU A CA 1
ATOM 697 C C . GLU A 1 86 ? -9.138 3.695 6.839 1.00 91.81 86 GLU A C 1
ATOM 699 O O . GLU A 1 86 ? -9.580 3.445 5.716 1.00 91.81 86 GLU A O 1
ATOM 704 N N . SER A 1 87 ? -7.987 4.347 7.027 1.00 93.12 87 SER A N 1
ATOM 705 C CA . SER A 1 87 ? -7.127 4.774 5.924 1.00 93.12 87 SER A CA 1
ATOM 706 C C . SER A 1 87 ? -6.577 3.580 5.148 1.00 93.12 87 SER A C 1
ATOM 708 O O . SER A 1 87 ? -6.573 3.622 3.921 1.00 93.12 87 SER A O 1
ATOM 710 N N . PHE A 1 88 ? -6.192 2.496 5.832 1.00 92.88 88 PHE A N 1
ATOM 711 C CA . PHE A 1 88 ? -5.778 1.250 5.180 1.00 92.88 88 PHE A CA 1
ATOM 712 C C . PHE A 1 88 ? -6.878 0.641 4.313 1.00 92.88 88 PHE A C 1
ATOM 714 O O . PHE A 1 88 ? -6.606 0.263 3.177 1.00 92.88 88 PHE A O 1
ATOM 721 N N . LYS A 1 89 ? -8.122 0.591 4.809 1.00 91.69 89 LYS A N 1
ATOM 722 C CA . LYS A 1 89 ? -9.263 0.108 4.017 1.00 91.69 89 LYS A CA 1
ATOM 723 C C . LYS A 1 89 ? -9.453 0.926 2.743 1.00 91.69 89 LYS A C 1
ATOM 725 O O . LYS A 1 89 ? -9.492 0.356 1.662 1.00 91.69 89 LYS A O 1
ATOM 730 N N . ARG A 1 90 ? -9.488 2.257 2.862 1.00 92.12 90 ARG A N 1
ATOM 731 C CA . ARG A 1 90 ? -9.657 3.152 1.704 1.00 92.12 90 ARG A CA 1
ATOM 732 C C . ARG A 1 90 ? -8.508 3.041 0.705 1.00 92.12 90 ARG A C 1
ATOM 734 O O . ARG A 1 90 ? -8.755 3.021 -0.493 1.00 92.12 90 ARG A O 1
ATOM 741 N N . LEU A 1 91 ? -7.268 2.968 1.195 1.00 92.31 91 LEU A N 1
ATOM 742 C CA . LEU A 1 91 ? -6.089 2.763 0.353 1.00 92.31 91 LEU A CA 1
ATOM 743 C C . LEU A 1 91 ? -6.191 1.446 -0.424 1.00 92.31 91 LEU A C 1
ATOM 745 O O . LEU A 1 91 ? -5.935 1.416 -1.622 1.00 92.31 91 LEU A O 1
ATOM 749 N N . PHE A 1 92 ? -6.573 0.365 0.254 1.00 90.94 92 PHE A N 1
ATOM 750 C CA . PHE A 1 92 ? -6.717 -0.938 -0.379 1.00 90.94 92 PHE A CA 1
ATOM 751 C C . PHE A 1 92 ? -7.837 -0.956 -1.420 1.00 90.94 92 PHE A C 1
ATOM 753 O O . PHE A 1 92 ? -7.619 -1.464 -2.514 1.00 90.94 92 PHE A O 1
ATOM 760 N N . ASP A 1 93 ? -8.989 -0.352 -1.126 1.00 89.00 93 ASP A N 1
ATOM 761 C CA . ASP A 1 93 ? -10.085 -0.230 -2.091 1.00 89.00 93 ASP A CA 1
ATOM 762 C C . ASP A 1 93 ? -9.611 0.496 -3.368 1.00 89.00 93 ASP A C 1
ATOM 764 O O . ASP A 1 93 ? -9.818 -0.001 -4.474 1.00 89.00 93 ASP A O 1
ATOM 768 N N . GLU A 1 94 ? -8.887 1.616 -3.233 1.00 89.00 94 GLU A N 1
ATOM 769 C CA . GLU A 1 94 ? -8.304 2.357 -4.368 1.00 89.00 94 GLU A CA 1
ATOM 770 C C . GLU A 1 94 ? -7.313 1.510 -5.190 1.00 89.00 94 GLU A C 1
ATOM 772 O O . GLU A 1 94 ? -7.311 1.586 -6.419 1.00 89.00 94 GLU A O 1
ATOM 777 N N . LEU A 1 95 ? -6.508 0.668 -4.534 1.00 87.12 95 LEU A N 1
ATOM 778 C CA . LEU A 1 95 ? -5.575 -0.252 -5.198 1.00 87.12 95 LEU A CA 1
ATOM 779 C C . LEU A 1 95 ? -6.285 -1.423 -5.899 1.00 87.12 95 LEU A C 1
ATOM 781 O O . LEU A 1 95 ? -5.793 -1.916 -6.912 1.00 87.12 95 LEU A O 1
ATOM 785 N N . VAL A 1 96 ? -7.428 -1.882 -5.383 1.00 82.75 96 VAL A N 1
ATOM 786 C CA . VAL A 1 96 ? -8.205 -2.996 -5.959 1.00 82.75 96 VAL A CA 1
ATOM 787 C C . VAL A 1 96 ? -9.038 -2.555 -7.162 1.00 82.75 96 VAL A C 1
ATOM 789 O O . VAL A 1 96 ? -9.185 -3.329 -8.105 1.00 82.75 96 VAL A O 1
ATOM 792 N N . PHE A 1 97 ? -9.557 -1.323 -7.173 1.00 76.44 97 PHE A N 1
ATOM 793 C CA . PHE A 1 97 ? -10.323 -0.802 -8.314 1.00 76.44 97 PHE A CA 1
ATOM 794 C C . PHE A 1 97 ? -9.461 -0.521 -9.557 1.00 76.44 97 PHE A C 1
ATOM 796 O O . PHE A 1 97 ? -9.991 -0.387 -10.661 1.00 76.44 97 PHE A O 1
ATOM 803 N N . GLY A 1 98 ? -8.140 -0.437 -9.397 1.00 72.06 98 GLY A N 1
ATOM 804 C CA . GLY A 1 98 ? -7.193 -0.238 -10.485 1.00 72.06 98 GLY A CA 1
ATOM 805 C C . GLY A 1 98 ? -7.000 -1.470 -11.368 1.00 72.06 98 GLY A C 1
ATOM 806 O O . GLY A 1 98 ? -6.694 -2.547 -10.867 1.00 72.06 98 GLY A O 1
ATOM 807 N N . THR A 1 99 ? -7.094 -1.305 -12.692 1.00 76.38 99 THR A N 1
ATOM 808 C CA . THR A 1 99 ? -6.844 -2.388 -13.668 1.00 76.38 99 THR A CA 1
ATOM 809 C C . THR A 1 99 ? -5.524 -2.242 -14.428 1.00 76.38 99 THR A C 1
ATOM 811 O O . THR A 1 99 ? -5.279 -2.992 -15.372 1.00 76.38 99 THR A O 1
ATOM 814 N N . SER A 1 100 ? -4.688 -1.252 -14.100 1.00 86.75 100 SER A N 1
ATOM 815 C CA . SER A 1 100 ? -3.380 -1.114 -14.746 1.00 86.75 100 SER A CA 1
ATOM 816 C C . SER A 1 100 ? -2.365 -2.072 -14.127 1.00 86.75 100 SER A C 1
ATOM 818 O O . SER A 1 100 ? -2.428 -2.367 -12.934 1.00 86.75 100 SER A O 1
ATOM 820 N N . TYR A 1 101 ? -1.394 -2.502 -14.935 1.00 85.69 101 TYR A N 1
ATOM 821 C CA . TYR A 1 101 ? -0.277 -3.326 -14.471 1.00 85.69 101 TYR A CA 1
ATOM 822 C C . TYR A 1 101 ? 0.430 -2.689 -13.264 1.00 85.69 101 TYR A C 1
ATOM 824 O O . TYR A 1 101 ? 0.577 -3.332 -12.234 1.00 85.69 101 TYR A O 1
ATOM 832 N N . ASP A 1 102 ? 0.746 -1.390 -13.335 1.00 86.00 102 ASP A N 1
ATOM 833 C CA . ASP A 1 102 ? 1.373 -0.657 -12.227 1.00 86.00 102 ASP A CA 1
ATOM 834 C C . ASP A 1 102 ? 0.546 -0.702 -10.930 1.00 86.00 102 ASP A C 1
ATOM 836 O O . ASP A 1 102 ? 1.116 -0.757 -9.841 1.00 86.00 102 ASP A O 1
ATOM 840 N N . LEU A 1 103 ? -0.790 -0.667 -11.024 1.00 88.50 103 LEU A N 1
ATOM 841 C CA . LEU A 1 103 ? -1.679 -0.725 -9.857 1.00 88.50 103 LEU A CA 1
ATOM 842 C C . LEU A 1 103 ? -1.730 -2.125 -9.258 1.00 88.50 103 LEU A C 1
ATOM 844 O O . LEU A 1 103 ? -1.686 -2.273 -8.039 1.00 88.50 103 LEU A O 1
ATOM 848 N N . GLU A 1 104 ? -1.765 -3.148 -10.104 1.00 87.06 104 GLU A N 1
ATOM 849 C CA . GLU A 1 104 ? -1.651 -4.535 -9.673 1.00 87.06 104 GLU A CA 1
ATOM 850 C C . GLU A 1 104 ? -0.302 -4.804 -8.993 1.00 87.06 104 GLU A C 1
ATOM 852 O O . GLU A 1 104 ? -0.265 -5.363 -7.894 1.00 87.06 104 GLU A O 1
ATOM 857 N N . THR A 1 105 ? 0.801 -4.333 -9.577 1.00 88.19 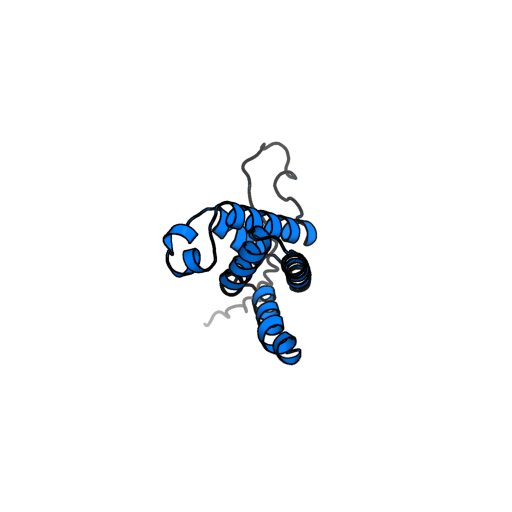105 THR A N 1
ATOM 858 C CA . THR A 1 105 ? 2.132 -4.422 -8.974 1.00 88.19 105 THR A CA 1
ATOM 859 C C . THR A 1 105 ? 2.182 -3.674 -7.639 1.00 88.19 105 THR A C 1
ATOM 861 O O . THR A 1 105 ? 2.615 -4.243 -6.639 1.00 88.19 105 THR A O 1
ATOM 864 N N . ALA A 1 106 ? 1.669 -2.441 -7.575 1.00 89.25 106 ALA A N 1
ATOM 865 C CA . ALA A 1 106 ? 1.592 -1.653 -6.343 1.00 89.25 106 ALA A CA 1
ATOM 866 C C . ALA A 1 106 ? 0.769 -2.349 -5.245 1.00 89.25 106 ALA A C 1
ATOM 868 O O . ALA A 1 106 ? 1.180 -2.371 -4.084 1.00 89.25 106 ALA A O 1
ATOM 869 N N . ARG A 1 107 ? -0.368 -2.958 -5.603 1.00 90.56 107 ARG A N 1
ATOM 870 C CA . ARG A 1 107 ? -1.203 -3.752 -4.692 1.00 90.56 107 ARG A CA 1
ATOM 871 C C . ARG A 1 107 ? -0.437 -4.949 -4.135 1.00 90.56 107 ARG A C 1
ATOM 873 O O . ARG A 1 107 ? -0.490 -5.193 -2.932 1.00 90.56 107 ARG A O 1
ATOM 880 N N . ASN A 1 10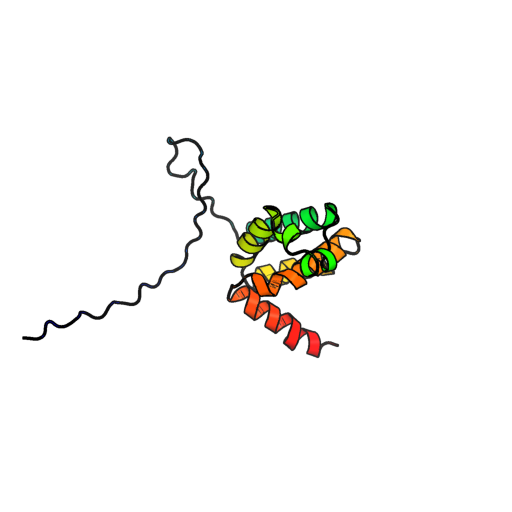8 ? 0.278 -5.680 -4.986 1.00 88.44 108 ASN A N 1
ATOM 881 C CA . ASN A 1 108 ? 1.046 -6.848 -4.562 1.00 88.44 108 ASN A CA 1
ATOM 882 C C . ASN A 1 108 ? 2.183 -6.444 -3.614 1.00 88.44 108 ASN A C 1
ATOM 884 O O . ASN A 1 108 ? 2.337 -7.055 -2.561 1.00 88.44 108 ASN A O 1
ATOM 888 N N . ILE A 1 109 ? 2.904 -5.359 -3.924 1.00 88.62 109 ILE A N 1
ATOM 889 C CA . ILE A 1 109 ? 3.917 -4.795 -3.021 1.00 88.62 109 ILE A CA 1
ATOM 890 C C . ILE A 1 109 ? 3.290 -4.419 -1.683 1.00 88.62 109 ILE A C 1
ATOM 892 O O . ILE A 1 109 ? 3.813 -4.802 -0.644 1.00 88.62 109 ILE A O 1
ATOM 896 N N . PHE A 1 110 ? 2.168 -3.693 -1.698 1.00 91.19 110 PHE A N 1
ATOM 897 C CA . PHE A 1 110 ? 1.466 -3.282 -0.484 1.00 91.19 110 PHE A CA 1
ATOM 898 C C . PHE A 1 110 ? 1.125 -4.475 0.416 1.00 91.19 110 PHE A C 1
ATOM 900 O O . PHE A 1 110 ? 1.353 -4.403 1.622 1.00 91.19 110 PHE A O 1
ATOM 907 N N . LEU A 1 111 ? 0.613 -5.569 -0.154 1.00 89.62 111 LEU A N 1
ATOM 908 C CA . LEU A 1 111 ? 0.291 -6.784 0.597 1.00 89.62 111 LEU A CA 1
ATOM 909 C C . LEU A 1 111 ? 1.539 -7.462 1.172 1.00 89.62 111 LEU A C 1
ATOM 911 O O . LEU A 1 111 ? 1.495 -7.915 2.315 1.00 89.62 111 LEU A O 1
ATOM 915 N N . GLU A 1 112 ? 2.638 -7.475 0.421 1.00 87.06 112 GLU A N 1
ATOM 916 C CA . GLU A 1 112 ? 3.916 -8.044 0.858 1.00 87.06 112 GLU A CA 1
ATOM 917 C C . GLU A 1 112 ? 4.533 -7.235 2.009 1.00 87.06 112 GLU A C 1
ATOM 919 O O . GLU A 1 112 ? 5.009 -7.797 2.992 1.00 87.06 112 GLU A O 1
ATOM 924 N N . VAL A 1 113 ? 4.480 -5.898 1.943 1.00 86.62 113 VAL A N 1
ATOM 925 C CA . VAL A 1 113 ? 5.067 -5.034 2.983 1.00 86.62 113 VAL A CA 1
ATOM 926 C C . VAL A 1 113 ? 4.178 -4.843 4.209 1.00 86.62 113 VAL A C 1
ATOM 928 O O . VAL A 1 113 ? 4.671 -4.459 5.272 1.00 86.62 113 VAL A O 1
ATOM 931 N N . LEU A 1 114 ? 2.873 -5.099 4.103 1.00 88.62 114 LEU A N 1
ATOM 932 C CA . LEU A 1 114 ? 1.903 -4.841 5.168 1.00 88.62 114 LEU A CA 1
ATOM 933 C C . LEU A 1 114 ? 2.271 -5.481 6.526 1.00 88.62 114 LEU A C 1
ATOM 935 O O . LEU A 1 114 ? 2.186 -4.769 7.537 1.00 88.62 114 LEU A O 1
ATOM 939 N N . PRO A 1 115 ? 2.735 -6.748 6.605 1.00 85.44 115 PRO A N 1
ATOM 940 C CA . PRO A 1 115 ? 3.178 -7.358 7.862 1.00 85.44 115 PRO A CA 1
ATOM 941 C C . PRO A 1 115 ? 4.367 -6.633 8.514 1.00 85.44 115 PRO A C 1
ATOM 943 O O . PRO A 1 115 ? 4.552 -6.703 9.730 1.00 85.44 115 PRO A O 1
ATOM 946 N N . HIS A 1 116 ? 5.153 -5.894 7.729 1.00 84.81 116 HIS A N 1
ATOM 947 C CA . HIS A 1 116 ? 6.340 -5.179 8.192 1.00 84.81 116 HIS A CA 1
ATOM 948 C C . HIS A 1 116 ? 6.038 -3.774 8.739 1.00 84.81 116 HIS A C 1
ATOM 950 O O . HIS A 1 116 ? 6.914 -3.171 9.358 1.00 84.81 116 HIS A O 1
ATOM 956 N N . GLY A 1 117 ? 4.808 -3.263 8.592 1.00 80.12 117 GLY A N 1
ATOM 957 C CA . GLY A 1 117 ? 4.425 -1.920 9.057 1.00 80.12 117 GLY A CA 1
ATOM 958 C C . GLY A 1 117 ? 4.375 -1.740 10.585 1.00 80.12 117 GLY A C 1
ATOM 959 O O . GLY A 1 117 ? 4.371 -0.608 11.063 1.00 80.12 117 GLY A O 1
ATOM 960 N N . ARG A 1 118 ? 4.366 -2.837 11.362 1.00 81.88 118 ARG A N 1
ATOM 961 C CA . ARG A 1 118 ? 4.501 -2.870 12.840 1.00 81.88 118 ARG A CA 1
ATOM 962 C C . ARG A 1 118 ? 3.587 -1.899 13.622 1.00 81.88 118 ARG A C 1
ATOM 964 O O . ARG A 1 118 ? 3.947 -1.467 14.717 1.00 81.88 118 ARG A O 1
ATOM 971 N N . SER A 1 119 ? 2.398 -1.582 13.104 1.00 88.56 119 SER A N 1
ATOM 972 C CA . SER A 1 119 ? 1.366 -0.800 13.805 1.00 88.56 119 SER A CA 1
ATOM 973 C C . SER A 1 119 ? 0.136 -1.658 14.143 1.00 88.56 119 SER A C 1
ATOM 975 O O . SER A 1 119 ? -0.152 -2.648 13.465 1.00 88.56 119 SER A O 1
ATOM 977 N N . ASP A 1 120 ? -0.620 -1.277 15.183 1.00 89.88 120 ASP A N 1
ATOM 978 C CA . ASP A 1 120 ? -1.897 -1.936 15.533 1.00 89.88 120 ASP A CA 1
ATOM 979 C C . ASP A 1 120 ? -2.886 -1.890 14.356 1.00 89.88 120 ASP A C 1
ATOM 981 O O . ASP A 1 120 ? -3.582 -2.863 14.068 1.00 89.88 120 ASP A O 1
ATOM 985 N N . ALA A 1 121 ? -2.887 -0.784 13.608 1.00 90.31 121 ALA A N 1
ATOM 986 C CA . ALA A 1 121 ? -3.694 -0.629 12.407 1.00 90.31 121 ALA A CA 1
ATOM 987 C C . ALA A 1 121 ? -3.320 -1.647 11.315 1.00 90.31 121 ALA A C 1
ATOM 989 O O . ALA A 1 121 ? -4.227 -2.263 10.751 1.00 90.31 121 ALA A O 1
ATOM 990 N N . CYS A 1 122 ? -2.022 -1.893 11.074 1.00 90.38 122 CYS A N 1
ATOM 991 C CA . CYS A 1 122 ? -1.569 -2.955 10.169 1.00 90.38 122 CYS A CA 1
ATOM 992 C C . CYS A 1 122 ? -2.085 -4.323 10.625 1.00 90.38 122 CYS A C 1
ATOM 994 O O . CYS A 1 122 ? -2.659 -5.056 9.825 1.00 90.38 122 CYS A O 1
ATOM 996 N N . ALA A 1 123 ? -1.937 -4.662 11.909 1.00 89.38 123 ALA A N 1
ATOM 997 C CA . ALA A 1 123 ? -2.364 -5.959 12.438 1.00 89.38 123 ALA A CA 1
ATOM 998 C C . ALA A 1 123 ? -3.883 -6.172 12.298 1.00 89.38 123 ALA A C 1
ATOM 1000 O O . ALA A 1 123 ? -4.333 -7.225 11.837 1.00 89.38 123 ALA A O 1
ATOM 1001 N N . ARG A 1 124 ? -4.688 -5.154 12.629 1.00 91.06 124 ARG A N 1
ATOM 1002 C CA . ARG A 1 124 ? -6.147 -5.179 12.426 1.00 91.06 124 ARG A CA 1
ATOM 1003 C C . ARG A 1 124 ? -6.520 -5.314 10.957 1.00 91.06 124 ARG A C 1
ATOM 1005 O O . ARG A 1 124 ? -7.482 -6.008 10.635 1.00 91.06 124 ARG A O 1
ATOM 1012 N N . PHE A 1 125 ? -5.776 -4.664 10.068 1.00 91.44 125 PHE A N 1
ATOM 1013 C CA . PHE A 1 125 ? -6.032 -4.741 8.639 1.00 91.44 125 PHE A CA 1
ATOM 1014 C C . PHE A 1 125 ? -5.654 -6.111 8.052 1.00 91.44 125 PHE A C 1
ATOM 1016 O O . PHE A 1 125 ? -6.448 -6.689 7.316 1.00 91.44 125 PHE A O 1
ATOM 1023 N N . VAL A 1 126 ? -4.533 -6.709 8.469 1.00 89.50 126 VAL A N 1
ATOM 1024 C CA . VAL A 1 126 ? -4.188 -8.104 8.133 1.00 89.50 126 VAL A CA 1
ATOM 1025 C C . VAL A 1 126 ? -5.284 -9.059 8.608 1.00 89.50 126 VAL A C 1
ATOM 1027 O O . VAL A 1 126 ? -5.734 -9.911 7.845 1.00 89.50 126 VAL A O 1
ATOM 1030 N N . LYS A 1 127 ? -5.780 -8.888 9.842 1.00 88.50 127 LYS A N 1
ATOM 1031 C CA . LYS A 1 127 ? -6.909 -9.674 10.360 1.00 88.50 127 LYS A CA 1
ATOM 1032 C C . LYS A 1 127 ? -8.153 -9.530 9.476 1.00 88.50 127 LYS A C 1
ATOM 1034 O O . LYS A 1 127 ? -8.781 -10.535 9.155 1.00 88.50 127 LYS A O 1
ATOM 1039 N N . TYR A 1 128 ? -8.489 -8.306 9.067 1.00 87.88 128 TYR A N 1
ATOM 1040 C CA . TYR A 1 128 ? -9.599 -8.031 8.152 1.00 87.88 128 TYR A CA 1
ATOM 1041 C C . TYR A 1 128 ? -9.438 -8.774 6.814 1.00 87.88 128 TYR A C 1
ATOM 1043 O O . TYR A 1 128 ? -10.366 -9.451 6.374 1.00 87.88 128 TYR A O 1
ATOM 1051 N N . LEU A 1 129 ? -8.254 -8.726 6.199 1.00 85.94 129 LEU A N 1
ATOM 1052 C CA . LEU A 1 129 ? -7.989 -9.419 4.935 1.00 85.94 129 LEU A CA 1
ATOM 1053 C C . LEU A 1 129 ? -8.067 -10.948 5.076 1.00 85.94 129 LEU A C 1
ATOM 1055 O O . LEU A 1 129 ? -8.689 -11.621 4.260 1.00 85.94 129 LEU A O 1
ATOM 1059 N N . VAL A 1 130 ? -7.459 -11.513 6.121 1.00 80.62 130 VAL A N 1
ATOM 1060 C CA . VAL A 1 130 ? -7.339 -12.972 6.273 1.00 80.62 130 VAL A CA 1
ATOM 1061 C C . VAL A 1 130 ? -8.622 -13.613 6.789 1.00 80.62 130 VAL A C 1
ATOM 1063 O O . VAL A 1 130 ? -8.973 -14.702 6.345 1.00 80.62 130 VAL A O 1
ATOM 1066 N N . ILE A 1 131 ? -9.300 -12.981 7.746 1.00 75.31 131 ILE A N 1
ATOM 1067 C CA . ILE A 1 131 ? -10.461 -13.567 8.424 1.00 75.31 131 ILE A CA 1
ATOM 1068 C C . ILE A 1 131 ? -11.755 -13.089 7.776 1.00 75.31 131 ILE A C 1
ATOM 1070 O O . ILE A 1 131 ? -12.622 -13.899 7.475 1.00 75.31 131 ILE A O 1
ATOM 1074 N N . GLU A 1 132 ? -11.901 -11.785 7.545 1.00 66.12 132 GLU A N 1
ATOM 1075 C CA . GLU A 1 132 ? -13.195 -11.213 7.152 1.00 66.12 132 GLU A CA 1
ATOM 1076 C C . GLU A 1 132 ? -13.425 -11.239 5.635 1.00 66.12 132 GLU A C 1
ATOM 1078 O O . GLU A 1 132 ? -14.571 -11.360 5.205 1.00 66.12 132 GLU A O 1
ATOM 1083 N N . GLN A 1 133 ? -12.369 -11.183 4.811 1.00 63.94 133 GLN A N 1
ATOM 1084 C CA . GLN A 1 133 ? -12.515 -11.345 3.357 1.00 63.94 133 GLN A CA 1
ATOM 1085 C C . GLN A 1 133 ? -12.493 -12.806 2.886 1.00 63.94 133 GLN A C 1
ATOM 1087 O O . GLN A 1 133 ? -13.165 -13.111 1.905 1.00 63.94 133 GLN A O 1
ATOM 1092 N N . LYS A 1 134 ? -11.846 -13.738 3.605 1.00 48.50 134 LYS A N 1
ATOM 1093 C CA . LYS A 1 134 ? -11.972 -15.181 3.302 1.00 48.50 134 LYS A CA 1
ATOM 1094 C C . LYS A 1 134 ? -13.388 -15.725 3.495 1.00 48.50 134 LYS A C 1
ATOM 1096 O O . LYS A 1 134 ? -13.735 -16.705 2.860 1.00 48.50 134 LYS A O 1
ATOM 1101 N N . VAL A 1 135 ? -14.208 -15.095 4.338 1.00 39.88 135 VAL A N 1
ATOM 1102 C CA . VAL A 1 135 ? -15.619 -15.484 4.544 1.00 39.88 135 VAL A CA 1
ATOM 1103 C C . VAL A 1 135 ? -16.508 -15.110 3.344 1.00 39.88 135 VAL A C 1
ATOM 1105 O O . VAL A 1 135 ? -17.638 -15.578 3.250 1.00 39.88 135 VAL A O 1
ATOM 1108 N N . LYS A 1 136 ? -16.018 -14.277 2.415 1.00 42.09 136 LYS A N 1
ATOM 1109 C CA . LYS A 1 136 ? -16.755 -13.851 1.215 1.00 42.09 136 LYS A CA 1
ATOM 1110 C C . LYS A 1 136 ? -16.394 -14.629 -0.060 1.00 42.09 136 LYS A C 1
ATOM 1112 O O . LYS A 1 136 ? -16.971 -14.313 -1.099 1.00 42.09 136 LYS A O 1
ATOM 1117 N N . ILE A 1 137 ? -15.459 -15.583 0.007 1.00 38.16 137 ILE A N 1
ATOM 1118 C CA . ILE A 1 137 ? -15.031 -16.432 -1.122 1.00 38.16 137 ILE A CA 1
ATOM 1119 C C . ILE A 1 137 ? -15.585 -17.840 -0.928 1.00 38.16 137 ILE A C 1
ATOM 1121 O O . ILE A 1 137 ? -15.435 -18.368 0.196 1.00 38.16 137 ILE A O 1
#

Organism: NCBI:txid213953

InterPro domains:
  IPR011030 Lipovitellin-phosvitin complex, superhelical domain [G3DSA:1.25.10.20] (28-137)

Mean predicted aligned error: 13.52 Å

Solvent-accessible surface area (backbone atoms only — not comparable to full-atom values): 8200 Å² total; per-residue (Å²): 134,87,77,83,80,75,78,80,72,81,77,80,73,77,84,74,92,79,68,86,69,99,68,69,97,87,46,95,69,78,53,68,78,86,73,47,69,66,54,42,42,52,50,38,52,51,45,34,42,53,44,18,72,70,70,51,41,45,67,52,50,76,76,30,68,76,66,55,72,41,69,64,49,54,51,37,39,56,37,51,41,70,42,49,48,70,42,50,52,54,49,49,52,60,34,66,74,41,86,48,70,49,33,48,33,20,40,46,35,50,62,67,48,41,83,71,25,83,28,72,32,41,55,55,45,51,47,42,56,64,58,61,48,51,73,76,106

pLDDT: mean 73.28, std 19.21, range [37.75, 94.94]

Secondary structure (DSSP, 8-state):
-PPP--------------------TT-TTTT-----HHHHHHHHHHHHHHHHHTT--HHHHHH-GGGGGSHHHHHHHHHHHT--HHHHHHHHHHHHH--SHHHHHHHHHHHHHGGGG-SHHHHHHHHIIIIITGGG-

Nearest PDB structures (foldseek):
  3duh-assembly1_C  TM=3.157E-01  e=8.223E+00  Homo sapiens